Protein AF-A0A6G3LE46-F1 (afdb_monomer_lite)

Structure (mmCIF, N/CA/C/O backbone):
data_AF-A0A6G3LE46-F1
#
_entry.id   AF-A0A6G3LE46-F1
#
loop_
_atom_site.group_PDB
_atom_site.id
_atom_site.type_symbol
_atom_site.label_atom_id
_atom_site.label_alt_id
_atom_site.label_comp_id
_atom_site.label_asym_id
_atom_site.label_entity_id
_atom_site.label_seq_id
_atom_site.pdbx_PDB_ins_code
_atom_site.Cartn_x
_atom_site.Cartn_y
_atom_site.Cartn_z
_atom_site.occupancy
_atom_site.B_iso_or_equiv
_atom_site.auth_seq_id
_atom_site.auth_comp_id
_atom_site.auth_asym_id
_atom_site.auth_atom_id
_atom_site.pdbx_PDB_model_num
ATOM 1 N N . MET A 1 1 ? -4.325 -9.321 -2.538 1.00 58.16 1 MET A N 1
ATOM 2 C CA . MET A 1 1 ? -2.886 -8.938 -2.581 1.00 58.16 1 MET A CA 1
ATOM 3 C C . MET A 1 1 ? -1.977 -9.910 -3.379 1.00 58.16 1 MET A C 1
ATOM 5 O O . MET A 1 1 ? -0.786 -9.980 -3.083 1.00 58.16 1 MET A O 1
ATOM 9 N N . LYS A 1 2 ? -2.459 -10.666 -4.387 1.00 58.38 2 LYS A N 1
ATOM 10 C CA . LYS A 1 2 ? -1.591 -11.600 -5.156 1.00 58.38 2 LYS A CA 1
ATOM 11 C C . LYS A 1 2 ? -0.465 -10.883 -5.933 1.00 58.38 2 LYS A C 1
ATOM 13 O O . LYS A 1 2 ? 0.584 -11.469 -6.150 1.00 58.38 2 LYS A O 1
ATOM 18 N N . TRP A 1 3 ? -0.656 -9.599 -6.237 1.00 69.19 3 TRP A N 1
ATOM 19 C CA . TRP A 1 3 ? 0.270 -8.739 -6.984 1.00 69.19 3 TRP A CA 1
ATOM 20 C C . TRP A 1 3 ? 1.392 -8.106 -6.150 1.00 69.19 3 TRP A C 1
ATOM 22 O O . TRP A 1 3 ? 2.285 -7.477 -6.706 1.00 69.19 3 TRP A O 1
ATOM 32 N N . ILE A 1 4 ? 1.365 -8.261 -4.820 1.00 77.81 4 ILE A N 1
ATOM 33 C CA . ILE A 1 4 ? 2.389 -7.699 -3.937 1.00 77.81 4 ILE A CA 1
ATOM 34 C C . ILE A 1 4 ? 3.378 -8.797 -3.536 1.00 77.81 4 ILE A C 1
ATOM 36 O O . ILE A 1 4 ? 2.965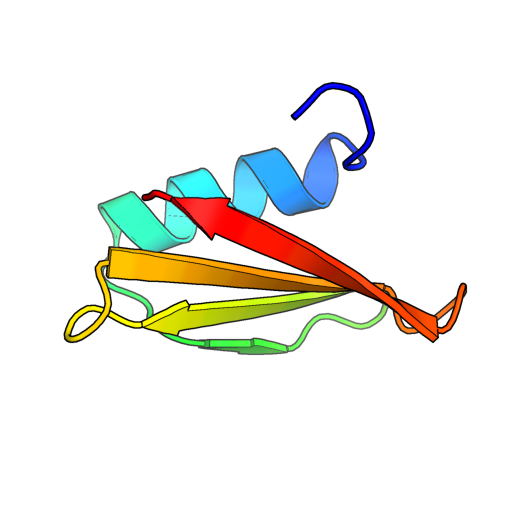 -9.833 -2.986 1.00 77.81 4 ILE A O 1
ATOM 40 N N . PRO A 1 5 ? 4.688 -8.558 -3.697 1.00 84.81 5 PRO A N 1
ATOM 41 C CA . PRO A 1 5 ? 5.714 -9.490 -3.256 1.00 84.81 5 PRO A CA 1
ATOM 42 C C . PRO A 1 5 ? 5.575 -9.864 -1.773 1.00 84.81 5 PRO A C 1
ATOM 44 O O . PRO A 1 5 ? 5.214 -9.046 -0.924 1.00 84.81 5 PRO A O 1
ATOM 47 N N . LYS A 1 6 ? 5.863 -11.135 -1.454 1.00 89.62 6 LYS A N 1
ATOM 48 C CA . LYS A 1 6 ? 5.668 -11.741 -0.118 1.00 89.62 6 LYS A CA 1
ATOM 49 C C . LYS A 1 6 ? 6.275 -10.899 1.013 1.00 89.62 6 LYS A C 1
ATOM 51 O O . LYS A 1 6 ? 5.680 -10.796 2.083 1.00 89.62 6 LYS A O 1
ATOM 56 N N . TYR A 1 7 ? 7.422 -10.267 0.755 1.00 89.75 7 TYR A N 1
ATOM 57 C CA . TYR A 1 7 ? 8.099 -9.376 1.697 1.00 89.75 7 TYR A CA 1
ATOM 58 C C . TYR A 1 7 ? 7.213 -8.208 2.149 1.00 89.75 7 TYR A C 1
ATOM 60 O O . TYR A 1 7 ? 6.990 -8.054 3.349 1.00 89.75 7 TYR A O 1
ATOM 68 N N . ALA A 1 8 ? 6.676 -7.424 1.208 1.00 90.25 8 ALA A N 1
ATOM 69 C CA . ALA A 1 8 ? 5.889 -6.239 1.537 1.00 90.25 8 ALA A CA 1
ATOM 70 C C . ALA A 1 8 ? 4.613 -6.628 2.294 1.00 90.25 8 ALA A C 1
ATOM 72 O O . ALA A 1 8 ?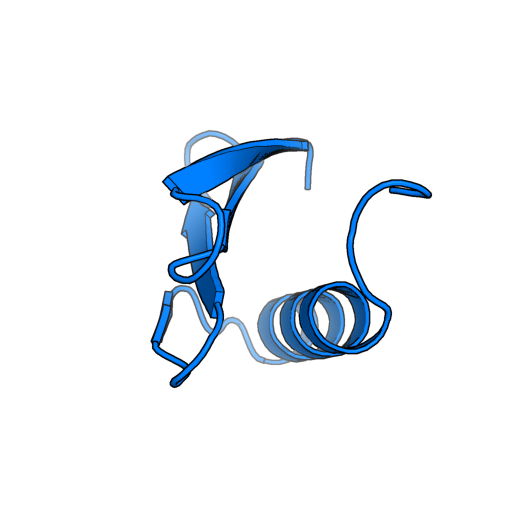 4.335 -6.047 3.334 1.00 90.25 8 ALA A O 1
ATOM 73 N N . ARG A 1 9 ? 3.935 -7.715 1.891 1.00 91.81 9 ARG A N 1
ATOM 74 C CA . ARG A 1 9 ? 2.788 -8.262 2.645 1.00 91.81 9 ARG A CA 1
ATOM 75 C C . ARG A 1 9 ? 3.135 -8.601 4.095 1.00 91.81 9 ARG A C 1
ATOM 77 O O . ARG A 1 9 ? 2.405 -8.229 5.012 1.00 91.81 9 ARG A O 1
ATOM 84 N N . ARG A 1 10 ? 4.248 -9.311 4.313 1.00 93.62 10 ARG A N 1
ATOM 85 C CA . ARG A 1 10 ? 4.690 -9.688 5.663 1.00 93.62 10 ARG A CA 1
ATOM 86 C C . ARG A 1 10 ? 5.012 -8.450 6.497 1.00 93.62 10 ARG A C 1
ATOM 88 O O . ARG A 1 10 ? 4.626 -8.394 7.663 1.00 93.62 10 ARG A O 1
ATOM 95 N N . LYS A 1 11 ? 5.685 -7.460 5.903 1.00 94.81 11 LYS A N 1
ATOM 96 C CA . LYS A 1 11 ? 6.048 -6.231 6.608 1.00 94.81 11 LYS A CA 1
ATOM 97 C C . LYS A 1 11 ? 4.818 -5.395 6.957 1.00 94.81 11 LYS A C 1
ATOM 99 O O . LYS A 1 11 ? 4.701 -5.010 8.113 1.00 94.81 11 LYS A O 1
ATOM 104 N N . THR A 1 12 ? 3.865 -5.233 6.039 1.00 92.94 12 THR A N 1
ATOM 105 C CA . THR A 1 12 ? 2.566 -4.604 6.320 1.00 92.94 12 THR A CA 1
ATOM 106 C C . THR A 1 12 ? 1.859 -5.277 7.495 1.00 92.94 12 THR A C 1
ATOM 108 O O . THR A 1 12 ? 1.426 -4.600 8.418 1.00 92.94 12 THR A O 1
ATOM 111 N N . ARG A 1 13 ? 1.799 -6.616 7.527 1.00 92.94 13 ARG A N 1
ATOM 112 C CA . ARG A 1 13 ? 1.160 -7.344 8.637 1.00 92.94 13 ARG A CA 1
ATOM 113 C C . ARG A 1 13 ? 1.859 -7.105 9.977 1.00 92.94 13 ARG A C 1
ATOM 115 O O . ARG A 1 13 ? 1.195 -6.981 10.998 1.00 92.94 13 ARG A O 1
ATOM 122 N N . SER A 1 14 ? 3.190 -7.045 9.974 1.00 95.31 14 SER A N 1
ATOM 123 C CA . SER A 1 14 ? 3.972 -6.701 11.166 1.00 95.31 14 SER A CA 1
ATOM 124 C C . SER A 1 14 ? 3.697 -5.270 11.624 1.00 95.31 14 SER A C 1
ATOM 126 O O . SER A 1 14 ? 3.544 -5.054 12.818 1.00 95.31 14 SER A O 1
ATOM 128 N N . MET A 1 15 ? 3.619 -4.323 10.687 1.00 94.94 15 MET A N 1
ATOM 129 C CA . MET A 1 15 ? 3.336 -2.915 10.970 1.00 94.94 15 MET A CA 1
ATOM 130 C C . MET A 1 15 ? 1.942 -2.718 11.569 1.00 94.94 15 MET A C 1
ATOM 132 O O . MET A 1 15 ? 1.809 -2.001 12.553 1.00 94.94 15 MET A O 1
ATOM 136 N N . LEU A 1 16 ? 0.930 -3.415 11.039 1.00 92.50 16 LEU A N 1
ATOM 137 C CA . LEU A 1 16 ? -0.430 -3.407 11.588 1.00 92.50 16 LEU A CA 1
ATOM 138 C C . LEU A 1 16 ? -0.468 -3.899 13.041 1.00 92.50 16 LEU A C 1
ATOM 140 O O . LEU A 1 16 ? -1.176 -3.324 13.858 1.00 92.50 16 LEU A O 1
ATOM 144 N N . LYS A 1 17 ? 0.314 -4.934 13.375 1.00 93.88 17 LYS A N 1
ATOM 145 C CA . LYS A 1 17 ? 0.407 -5.449 14.751 1.00 93.88 17 LYS A CA 1
ATOM 146 C C . LYS A 1 17 ? 1.140 -4.500 15.697 1.00 93.88 17 LYS A C 1
ATOM 148 O O . LYS A 1 17 ? 0.785 -4.432 16.864 1.00 93.88 17 LYS A O 1
ATOM 153 N N . SER A 1 18 ? 2.173 -3.812 15.215 1.00 94.06 18 SER A N 1
ATOM 154 C CA . SER A 1 18 ? 2.999 -2.926 16.041 1.00 94.06 18 SER A CA 1
ATOM 155 C C . SER A 1 18 ? 2.511 -1.475 16.068 1.00 94.06 18 SER A C 1
ATOM 157 O O . SER A 1 18 ? 3.181 -0.635 16.658 1.00 94.06 18 SER A O 1
ATOM 159 N N . GLY A 1 19 ? 1.423 -1.144 15.361 1.00 91.75 19 GLY A N 1
ATOM 160 C CA . GLY A 1 19 ? 0.951 0.236 15.191 1.00 91.75 19 GLY A CA 1
ATOM 161 C C . GLY A 1 19 ? 1.905 1.136 14.392 1.00 91.75 19 GLY A C 1
ATOM 162 O O . GLY A 1 19 ? 1.769 2.358 14.405 1.00 91.75 19 GLY A O 1
ATOM 163 N N . GLN A 1 20 ? 2.893 0.562 13.696 1.00 93.25 20 GLN A N 1
ATOM 164 C CA . GLN A 1 20 ? 3.872 1.339 12.937 1.00 93.25 20 GLN A CA 1
ATOM 165 C C . GLN A 1 20 ? 3.226 1.871 11.655 1.00 93.25 20 GLN A C 1
ATOM 167 O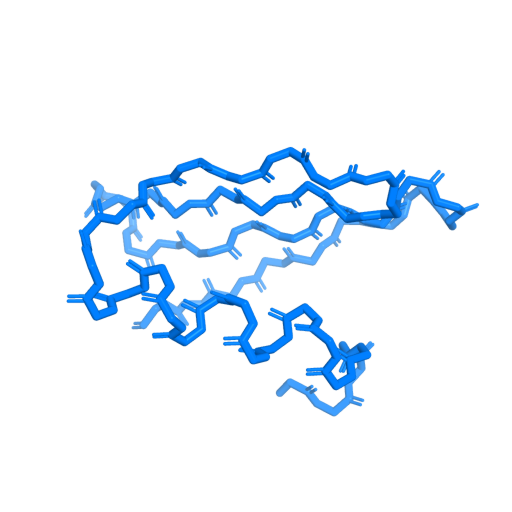 O . GLN A 1 20 ? 2.808 1.092 10.803 1.00 93.25 20 GLN A O 1
ATOM 172 N N . LYS A 1 21 ? 3.197 3.194 11.479 1.00 94.38 21 LYS A N 1
ATOM 173 C CA . LYS A 1 21 ? 2.510 3.816 10.334 1.00 94.38 21 LYS A CA 1
ATOM 174 C C . LYS A 1 21 ? 3.357 3.886 9.069 1.00 94.38 21 LYS A C 1
ATOM 176 O O . LYS A 1 21 ? 2.828 3.812 7.968 1.00 94.38 21 LYS A O 1
ATOM 181 N N . ILE A 1 22 ? 4.676 4.018 9.201 1.00 95.75 22 ILE A N 1
ATOM 182 C CA . ILE A 1 22 ? 5.582 4.223 8.065 1.00 95.75 22 ILE A CA 1
ATOM 183 C C . ILE A 1 22 ? 6.738 3.230 8.140 1.00 95.75 22 ILE A C 1
ATOM 185 O O . ILE A 1 22 ? 7.337 3.020 9.195 1.00 95.75 22 ILE A O 1
ATOM 189 N N . HIS A 1 23 ? 7.067 2.633 7.000 1.00 95.31 23 HIS A N 1
ATOM 190 C CA . HIS A 1 23 ? 8.273 1.843 6.811 1.00 95.31 23 HIS A CA 1
ATOM 191 C C . HIS A 1 23 ? 8.941 2.211 5.488 1.00 95.31 23 HIS A C 1
ATOM 193 O O . HIS A 1 23 ? 8.356 2.049 4.418 1.00 95.31 23 HIS A O 1
ATOM 199 N N . MET A 1 24 ? 10.194 2.656 5.566 1.00 94.88 24 MET A N 1
ATOM 200 C CA . MET A 1 24 ? 11.026 2.965 4.406 1.00 94.88 24 MET A CA 1
ATOM 201 C C . MET A 1 24 ? 12.085 1.882 4.221 1.00 94.88 24 MET A C 1
ATOM 203 O O . MET A 1 24 ? 13.162 1.932 4.806 1.00 94.88 24 MET A O 1
ATOM 207 N N . GLY A 1 25 ? 11.773 0.883 3.402 1.00 91.62 25 GLY A N 1
ATOM 208 C CA . GLY A 1 25 ? 12.740 -0.116 2.970 1.00 91.62 25 GLY A CA 1
ATOM 209 C C . GLY A 1 25 ? 13.520 0.329 1.730 1.00 91.62 25 GLY A C 1
ATOM 210 O O . GLY A 1 25 ? 13.156 1.282 1.030 1.00 91.62 25 GLY A O 1
ATOM 211 N N . TYR A 1 26 ? 14.572 -0.428 1.410 1.00 91.62 26 TYR A N 1
ATOM 212 C CA . TYR A 1 26 ? 15.352 -0.245 0.183 1.00 91.62 26 TYR A CA 1
ATOM 213 C C . TYR A 1 26 ? 14.489 -0.404 -1.080 1.00 91.62 26 TYR A C 1
ATOM 215 O O . TYR A 1 26 ? 14.542 0.429 -1.977 1.00 91.62 26 TYR A O 1
ATOM 223 N N . ARG A 1 27 ? 13.644 -1.447 -1.131 1.00 90.12 27 ARG A N 1
ATOM 224 C CA . ARG A 1 27 ? 12.785 -1.738 -2.293 1.00 90.12 27 ARG A CA 1
ATOM 225 C C . ARG A 1 27 ? 11.355 -1.217 -2.160 1.00 90.12 27 ARG A C 1
ATOM 227 O O . ARG A 1 27 ? 10.776 -0.806 -3.158 1.00 90.12 27 ARG A O 1
ATOM 234 N N . TYR A 1 28 ? 10.791 -1.241 -0.955 1.00 94.00 28 TYR A N 1
ATOM 235 C CA . TYR A 1 28 ? 9.399 -0.857 -0.724 1.00 94.00 28 TYR A CA 1
ATOM 236 C C . TYR A 1 28 ? 9.298 0.251 0.301 1.00 94.00 28 TYR A C 1
ATOM 238 O O . TYR A 1 28 ? 9.945 0.198 1.345 1.00 94.00 28 TYR A O 1
ATOM 246 N N . GLU A 1 29 ? 8.420 1.198 0.030 1.00 96.19 29 GLU A N 1
ATOM 247 C CA . GLU A 1 29 ? 7.918 2.131 1.022 1.00 96.19 29 GLU A CA 1
ATOM 248 C C . GLU A 1 29 ? 6.470 1.767 1.343 1.00 96.19 29 GLU A C 1
ATOM 250 O O . GLU A 1 29 ? 5.654 1.585 0.440 1.00 96.19 29 GLU A O 1
ATOM 255 N N . ILE A 1 30 ? 6.169 1.601 2.627 1.00 95.88 30 ILE A N 1
ATOM 256 C CA . ILE A 1 30 ? 4.849 1.198 3.106 1.00 95.88 30 ILE A CA 1
ATOM 257 C C . ILE A 1 30 ? 4.349 2.282 4.049 1.00 95.88 30 ILE A C 1
ATOM 259 O O . ILE A 1 30 ? 5.037 2.625 5.012 1.00 95.88 30 ILE A O 1
ATOM 263 N N . ARG A 1 31 ? 3.156 2.807 3.780 1.00 96.44 31 ARG A N 1
ATOM 264 C CA . ARG A 1 31 ? 2.467 3.764 4.648 1.00 96.44 31 ARG A CA 1
ATOM 265 C C . ARG A 1 31 ? 1.080 3.234 4.981 1.00 96.44 31 ARG A C 1
ATOM 267 O O . ARG A 1 31 ? 0.373 2.778 4.088 1.00 96.44 31 ARG A O 1
ATOM 274 N N . ILE A 1 32 ? 0.714 3.276 6.250 1.00 94.94 32 ILE A N 1
ATOM 275 C CA . ILE A 1 32 ? -0.609 2.928 6.759 1.00 94.94 32 ILE A CA 1
ATOM 276 C C . ILE A 1 32 ? -1.233 4.233 7.232 1.00 94.94 32 ILE A C 1
ATOM 278 O O . ILE A 1 32 ? -0.657 4.928 8.069 1.00 94.94 32 ILE A O 1
ATOM 282 N N . ASP A 1 33 ? -2.374 4.565 6.652 1.00 93.12 33 ASP A N 1
ATOM 283 C CA . ASP A 1 33 ? -3.170 5.720 7.023 1.00 93.12 33 ASP A CA 1
ATOM 284 C C . ASP A 1 33 ? -4.391 5.245 7.813 1.00 93.12 33 ASP A C 1
ATOM 286 O O . ASP A 1 33 ? -5.260 4.548 7.290 1.00 93.12 33 ASP A O 1
ATOM 290 N N . ASP A 1 34 ? -4.423 5.604 9.095 1.00 87.44 34 ASP A N 1
ATOM 291 C CA . ASP A 1 34 ? -5.504 5.236 10.007 1.00 87.44 34 ASP A CA 1
ATOM 292 C C . ASP A 1 34 ? -6.765 6.078 9.780 1.00 87.44 34 ASP A C 1
ATOM 294 O O . ASP A 1 34 ? -7.856 5.599 10.071 1.00 87.44 34 ASP A O 1
ATOM 298 N N . MET A 1 35 ? -6.640 7.306 9.255 1.00 90.12 35 MET A N 1
ATOM 299 C CA . MET A 1 35 ? -7.799 8.180 9.020 1.00 90.12 35 MET A CA 1
ATOM 300 C C . MET A 1 35 ? -8.629 7.678 7.844 1.00 90.12 35 MET A C 1
ATOM 302 O O . MET A 1 35 ? -9.855 7.689 7.889 1.00 90.12 35 MET A O 1
ATOM 306 N N . THR A 1 36 ? -7.953 7.223 6.790 1.00 90.25 36 THR A N 1
ATOM 307 C CA . THR A 1 36 ? -8.606 6.705 5.580 1.00 90.25 36 THR A CA 1
ATOM 308 C C . THR A 1 36 ? -8.739 5.180 5.574 1.00 90.25 36 THR A C 1
ATOM 310 O O . THR A 1 36 ? -9.344 4.622 4.662 1.00 90.25 36 THR A O 1
ATOM 313 N N . ASN A 1 37 ? -8.195 4.493 6.585 1.00 90.56 37 ASN A N 1
ATOM 314 C CA . ASN A 1 37 ? -8.089 3.033 6.659 1.00 90.56 37 ASN A CA 1
ATOM 315 C C . ASN A 1 37 ? -7.435 2.418 5.398 1.00 90.56 37 ASN A C 1
ATOM 317 O O . ASN A 1 37 ? -7.845 1.362 4.906 1.00 90.56 37 ASN A O 1
ATOM 321 N N . LEU A 1 38 ? -6.414 3.094 4.856 1.00 93.62 38 LEU A N 1
ATOM 322 C CA . LEU A 1 38 ? -5.707 2.696 3.636 1.00 93.62 38 LEU A CA 1
ATOM 323 C C . LEU A 1 38 ? -4.260 2.282 3.911 1.00 93.62 38 LEU A C 1
ATOM 325 O O . LEU A 1 38 ? -3.558 2.825 4.760 1.00 93.62 38 LEU A O 1
ATOM 329 N N . ILE A 1 39 ? -3.778 1.334 3.114 1.00 93.94 39 ILE A N 1
ATOM 330 C CA . ILE A 1 39 ? -2.391 0.883 3.080 1.00 93.94 39 ILE A CA 1
ATOM 331 C C . ILE A 1 39 ? -1.819 1.199 1.706 1.00 93.94 39 ILE A C 1
ATOM 333 O O . ILE A 1 39 ? -2.249 0.658 0.685 1.00 93.94 39 ILE A O 1
ATOM 337 N N . PHE A 1 40 ? -0.788 2.027 1.694 1.00 94.81 40 PHE A N 1
ATOM 338 C CA . PHE A 1 40 ? -0.024 2.393 0.517 1.00 94.81 40 PHE A CA 1
ATOM 339 C C . PHE A 1 40 ? 1.273 1.598 0.482 1.00 94.81 40 PHE A C 1
ATOM 341 O O . PHE A 1 40 ? 2.044 1.608 1.440 1.00 94.81 40 PHE A O 1
ATOM 348 N N . ILE A 1 41 ? 1.534 0.924 -0.633 1.00 94.44 41 ILE A N 1
ATOM 349 C CA . ILE A 1 41 ? 2.794 0.226 -0.885 1.00 94.44 41 ILE A CA 1
ATOM 350 C C . ILE A 1 41 ? 3.364 0.749 -2.194 1.00 94.44 41 ILE A C 1
ATOM 352 O O . ILE A 1 41 ? 2.773 0.566 -3.257 1.00 94.44 41 ILE A O 1
ATOM 356 N N . TYR A 1 42 ? 4.523 1.384 -2.116 1.00 95.06 42 TYR A N 1
ATOM 357 C CA . TYR A 1 42 ? 5.263 1.885 -3.261 1.00 95.06 42 TYR A CA 1
ATOM 358 C C . TYR A 1 42 ? 6.490 1.004 -3.510 1.00 95.06 42 TYR A C 1
ATOM 360 O O . TYR A 1 42 ? 7.328 0.839 -2.623 1.00 95.06 42 TYR A O 1
ATOM 368 N N . ASP A 1 43 ? 6.587 0.412 -4.701 1.00 93.56 43 ASP A N 1
ATOM 369 C CA . ASP A 1 43 ? 7.771 -0.324 -5.152 1.00 93.56 43 ASP A CA 1
ATOM 370 C C . ASP A 1 43 ? 8.708 0.631 -5.894 1.00 93.56 43 ASP A C 1
ATOM 372 O O . ASP A 1 43 ? 8.440 1.039 -7.026 1.00 93.56 43 ASP A O 1
ATOM 376 N N . LYS A 1 44 ? 9.837 0.960 -5.263 1.00 92.38 44 LYS A N 1
ATOM 377 C CA . LYS A 1 44 ? 10.833 1.895 -5.801 1.00 92.38 44 LYS A CA 1
ATOM 378 C C . LYS A 1 44 ? 11.482 1.380 -7.086 1.00 92.38 44 LYS A C 1
ATOM 380 O O . LYS A 1 44 ? 11.875 2.185 -7.925 1.00 92.38 44 LYS A O 1
ATOM 385 N N . LYS A 1 45 ? 11.571 0.054 -7.268 1.00 91.62 45 LYS A N 1
ATOM 386 C CA . LYS A 1 45 ? 12.188 -0.548 -8.460 1.00 91.62 45 LYS A CA 1
ATOM 387 C C . LYS A 1 45 ? 11.304 -0.375 -9.692 1.00 91.62 45 LYS A 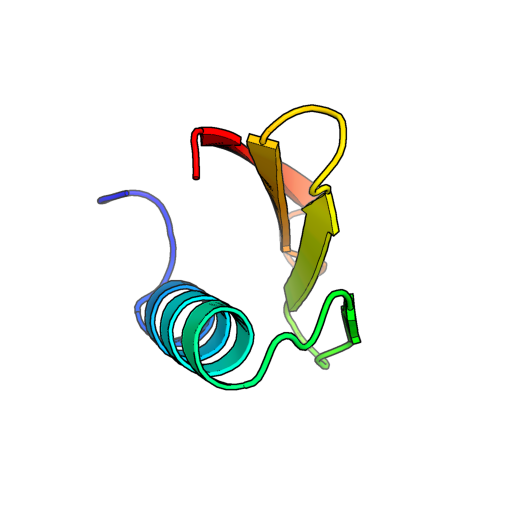C 1
ATOM 389 O O . LYS A 1 45 ? 11.802 -0.065 -10.766 1.00 91.62 45 LYS A O 1
ATOM 394 N N . THR A 1 46 ? 10.004 -0.609 -9.544 1.00 92.19 46 THR A N 1
ATOM 395 C CA . THR A 1 46 ? 9.046 -0.561 -10.662 1.00 92.19 46 THR A CA 1
ATOM 396 C C . THR A 1 46 ? 8.305 0.770 -10.761 1.00 92.19 46 THR A C 1
ATOM 398 O O . THR A 1 46 ? 7.556 0.972 -11.713 1.00 92.19 46 THR A O 1
ATOM 401 N N . ARG A 1 47 ? 8.498 1.666 -9.781 1.00 91.88 47 ARG A N 1
ATOM 402 C CA . ARG A 1 47 ? 7.757 2.924 -9.589 1.00 91.88 47 ARG A CA 1
ATOM 403 C C . ARG A 1 47 ? 6.238 2.728 -9.518 1.00 91.88 47 ARG A C 1
ATOM 405 O O . ARG A 1 47 ? 5.473 3.651 -9.784 1.00 91.88 47 ARG A O 1
ATOM 412 N N . LYS A 1 48 ? 5.780 1.528 -9.146 1.00 91.31 48 LYS A N 1
ATOM 413 C CA . LYS A 1 48 ? 4.354 1.214 -9.008 1.00 91.31 48 LYS A CA 1
ATOM 414 C C . LYS A 1 48 ? 3.882 1.505 -7.592 1.00 91.31 48 LYS A C 1
ATOM 416 O O . LYS A 1 48 ? 4.525 1.121 -6.614 1.00 91.31 48 LYS A O 1
ATOM 421 N N . LYS A 1 49 ? 2.722 2.151 -7.492 1.00 92.25 49 LYS A N 1
ATOM 422 C CA . LYS A 1 49 ? 2.003 2.363 -6.237 1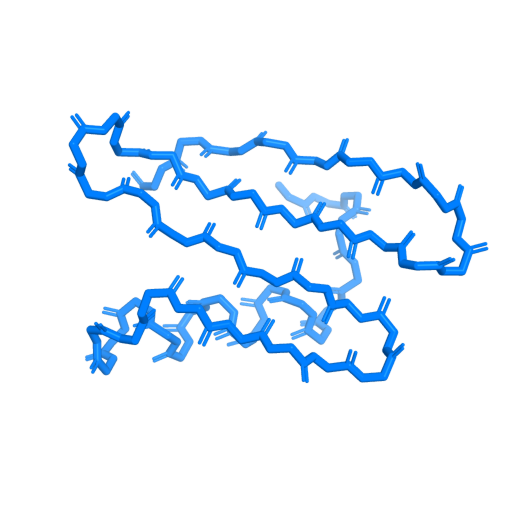.00 92.25 49 LYS A CA 1
ATOM 423 C C . LYS A 1 49 ? 0.806 1.426 -6.187 1.00 92.25 49 LYS A C 1
ATOM 425 O O . LYS A 1 49 ? 0.033 1.336 -7.136 1.00 92.25 49 LYS A O 1
ATOM 430 N N . HIS A 1 50 ? 0.652 0.755 -5.062 1.00 90.56 50 HIS A N 1
ATOM 431 C CA . HIS A 1 50 ? -0.486 -0.091 -4.769 1.00 90.56 50 HIS A CA 1
ATOM 432 C C . HIS A 1 50 ? -1.207 0.441 -3.535 1.00 90.56 50 HIS A C 1
ATO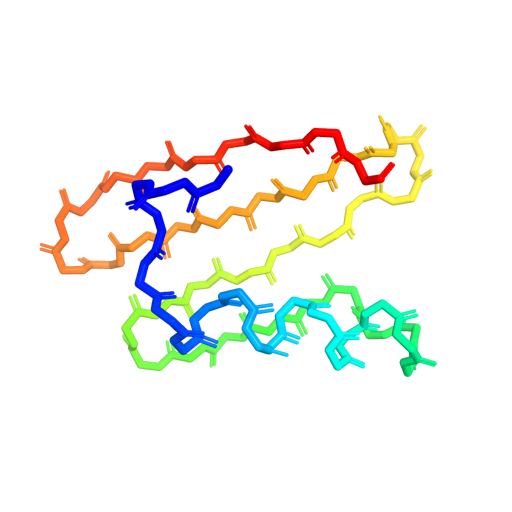M 434 O O . HIS A 1 50 ? -0.561 0.851 -2.568 1.00 90.56 50 HIS A O 1
ATOM 440 N N . VAL A 1 51 ? -2.536 0.435 -3.580 1.00 91.69 51 VAL A N 1
ATOM 441 C CA . VAL A 1 51 ? -3.401 0.930 -2.507 1.00 91.69 51 VAL A CA 1
ATOM 442 C C . VAL A 1 51 ? -4.359 -0.183 -2.113 1.00 91.69 51 VAL A C 1
ATOM 444 O O . VAL A 1 51 ? -4.919 -0.853 -2.981 1.00 91.69 51 VAL A O 1
ATOM 447 N N . PHE A 1 52 ? -4.508 -0.405 -0.813 1.00 88.81 52 PHE A N 1
ATOM 448 C CA . PHE A 1 52 ? -5.378 -1.434 -0.251 1.00 88.81 52 PHE A CA 1
ATOM 449 C C . PHE A 1 52 ? -6.184 -0.849 0.898 1.00 88.81 52 PHE A C 1
ATOM 451 O O . PHE A 1 52 ? -5.671 -0.009 1.627 1.00 88.81 52 PHE A O 1
ATOM 458 N N . LEU A 1 53 ? -7.405 -1.334 1.084 1.00 86.38 53 LEU A N 1
ATOM 459 C CA . LEU A 1 53 ? -8.129 -1.153 2.338 1.00 86.38 53 LEU A CA 1
ATOM 460 C C . LEU A 1 53 ? -7.472 -2.027 3.417 1.00 86.38 53 LEU A C 1
ATOM 462 O O . LEU A 1 53 ? -7.057 -3.156 3.122 1.00 86.38 53 LEU A O 1
ATOM 466 N N . ARG A 1 54 ? -7.311 -1.464 4.616 1.00 74.50 54 ARG A N 1
ATOM 467 C CA . ARG A 1 54 ? -6.739 -2.129 5.793 1.00 74.50 54 ARG A CA 1
ATOM 468 C C . ARG A 1 54 ? -7.723 -3.103 6.428 1.00 74.50 54 ARG A C 1
ATOM 470 O O . ARG A 1 54 ? -8.915 -2.743 6.543 1.00 74.50 54 ARG A O 1
#

pLDDT: mean 90.21, std 8.0, range [58.16, 96.44]

Radius of gyration: 10.15 Å; chains: 1; bounding box: 24×20×27 Å

Foldseek 3Di:
DVPDPPVVVVVVVVCVVVVNAWDDDPQWTWGQDPVQQKIWIAGPVVRDIDIDRD

Secondary structure (DSSP, 8-state):
-TTS-HHHHHHHHHHHHHT--EEE-SSEEEEEETTTTEEEEEETTTTEEEEEE-

Sequence (54 aa):
MKWIPKYARRKTRSMLKSGQKIHMGYRYEIRIDDMTNLIFIYDKKTRKKHVFLR